Protein AF-A0A8D8F8A5-F1 (afdb_monomer_lite)

Organism: Culex pipiens (NCBI:txid7175)

Secondary structure (DSSP, 8-state):
------------------PPP-PPPEEEEEE-SSSSS--EEEEEEE-HHHHSS---HHHHHHHHHHHHHHT-EE---PPPTTTSSS--S-SS-SSSS-SPP-S-TTSTTSTTPPPSS---SSEE-

Structure (mmCIF, N/CA/C/O backbone):
data_AF-A0A8D8F8A5-F1
#
_entry.id   AF-A0A8D8F8A5-F1
#
loop_
_atom_site.group_PDB
_atom_site.id
_atom_site.type_symbol
_atom_site.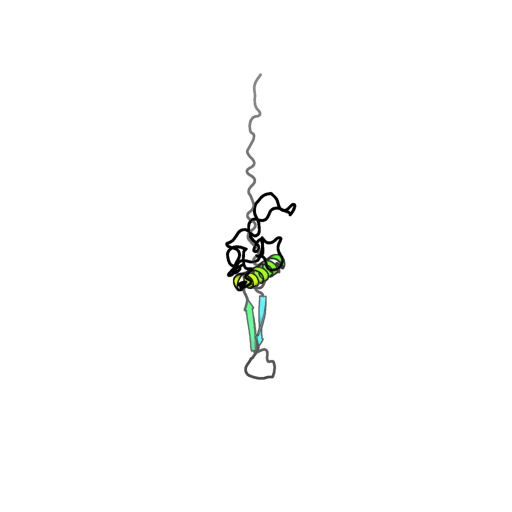label_atom_id
_atom_site.label_alt_id
_atom_site.label_comp_id
_atom_site.label_asym_id
_atom_site.label_entity_id
_atom_site.label_seq_id
_atom_site.pdbx_PDB_ins_code
_atom_site.Cartn_x
_atom_site.Cartn_y
_atom_site.Cartn_z
_atom_site.occupancy
_atom_site.B_iso_or_equiv
_atom_site.auth_seq_id
_atom_site.auth_comp_id
_atom_site.auth_asym_id
_atom_site.auth_atom_id
_atom_site.pdbx_PDB_model_num
ATOM 1 N N . SER A 1 1 ? -70.909 35.569 -17.689 1.00 45.47 1 SER A N 1
ATOM 2 C CA . SER A 1 1 ? -69.664 36.314 -17.415 1.00 45.47 1 SER A CA 1
ATOM 3 C C . SER A 1 1 ? -69.655 36.666 -15.940 1.00 45.47 1 SER A C 1
ATOM 5 O O . SER A 1 1 ? -70.706 37.037 -15.444 1.00 45.47 1 SER A O 1
ATOM 7 N N . SER A 1 2 ? -68.494 36.540 -15.283 1.00 43.03 2 SER A N 1
ATOM 8 C CA . SER A 1 2 ? -68.298 36.532 -13.817 1.00 43.03 2 SER A CA 1
ATOM 9 C C . SER A 1 2 ? -68.754 35.213 -13.161 1.00 43.03 2 SER A C 1
ATOM 11 O O . SER A 1 2 ? -69.733 34.615 -13.580 1.00 43.03 2 SER A O 1
ATOM 13 N N . SER A 1 3 ? -68.073 34.628 -12.185 1.00 49.88 3 SER A N 1
ATOM 14 C CA . SER A 1 3 ? -66.807 34.943 -11.530 1.00 49.88 3 SER A CA 1
ATOM 15 C C . SER A 1 3 ? -66.488 33.777 -10.604 1.00 49.88 3 SER A C 1
ATOM 17 O O . SER A 1 3 ? -67.380 33.273 -9.929 1.00 49.88 3 SER A O 1
ATOM 19 N N . GLY A 1 4 ? -65.204 33.457 -10.485 1.00 52.09 4 GLY A N 1
ATOM 20 C CA . GLY A 1 4 ? -64.677 32.871 -9.263 1.00 52.09 4 GLY A CA 1
ATOM 21 C C . GLY A 1 4 ? -64.417 31.381 -9.351 1.00 52.09 4 GLY A C 1
ATOM 22 O O . GLY A 1 4 ? -65.318 30.580 -9.166 1.00 52.09 4 GLY A O 1
ATOM 23 N N . GLN A 1 5 ? -63.142 31.046 -9.532 1.00 53.66 5 GLN A N 1
ATOM 24 C CA . GLN A 1 5 ? -62.476 29.964 -8.809 1.00 53.66 5 GLN A CA 1
ATOM 25 C C . GLN A 1 5 ? -60.967 30.075 -9.065 1.00 53.66 5 GLN A C 1
ATOM 27 O O . GLN A 1 5 ? -60.403 29.388 -9.902 1.00 53.66 5 GLN A O 1
ATOM 32 N N . CYS A 1 6 ? -60.309 30.979 -8.336 1.00 47.28 6 CYS A N 1
ATOM 33 C CA . CYS A 1 6 ? -58.852 30.994 -8.206 1.00 47.28 6 CYS A CA 1
ATOM 34 C C . CYS A 1 6 ? -58.502 31.163 -6.727 1.00 47.28 6 CYS A C 1
ATOM 36 O O . CYS A 1 6 ? -58.181 32.252 -6.261 1.00 47.28 6 CYS A O 1
ATOM 38 N N . ARG A 1 7 ? -58.598 30.072 -5.967 1.00 51.59 7 ARG A N 1
ATOM 39 C CA . ARG A 1 7 ? -57.891 29.919 -4.692 1.00 51.59 7 ARG A CA 1
ATOM 40 C C . ARG A 1 7 ? -57.223 28.551 -4.692 1.00 51.59 7 ARG A C 1
ATOM 42 O O . ARG A 1 7 ? -57.702 27.613 -4.069 1.00 51.59 7 ARG A O 1
ATOM 49 N N . ALA A 1 8 ? -56.115 28.450 -5.422 1.00 48.91 8 ALA A N 1
ATOM 50 C CA . ALA A 1 8 ? -55.140 27.396 -5.188 1.00 48.91 8 ALA A CA 1
ATOM 51 C C . ALA A 1 8 ? -54.432 27.732 -3.868 1.00 48.91 8 ALA A C 1
ATOM 53 O O . ALA A 1 8 ? -53.450 28.471 -3.837 1.00 48.91 8 ALA A O 1
ATOM 54 N N . LEU A 1 9 ? -55.008 27.268 -2.758 1.00 49.88 9 LEU A N 1
ATOM 55 C CA . LEU A 1 9 ? -54.331 27.262 -1.471 1.00 49.88 9 LEU A CA 1
ATOM 56 C C . LEU A 1 9 ? -53.179 26.263 -1.574 1.00 49.88 9 LEU A C 1
ATOM 58 O O . LEU A 1 9 ? -53.380 25.053 -1.638 1.00 49.88 9 LEU A O 1
ATOM 62 N N . THR A 1 10 ? -51.973 26.813 -1.638 1.00 55.09 10 THR A N 1
ATOM 63 C CA . THR A 1 10 ? -50.690 26.144 -1.442 1.00 55.09 10 THR A CA 1
ATOM 64 C C . THR A 1 10 ? -50.742 25.245 -0.209 1.00 55.09 10 THR A C 1
ATOM 66 O O . THR A 1 10 ? -50.651 25.728 0.920 1.00 55.09 10 THR A O 1
ATOM 69 N N . GLN A 1 11 ? -50.871 23.935 -0.419 1.00 57.44 11 GLN A N 1
ATOM 70 C CA . GLN A 1 11 ? -50.573 22.949 0.612 1.00 57.44 11 GLN A CA 1
ATOM 71 C C . GLN A 1 11 ? -49.053 22.902 0.768 1.00 57.44 11 GLN A C 1
ATOM 73 O O . GLN A 1 11 ? -48.350 22.235 0.012 1.00 57.44 11 GLN A O 1
ATOM 78 N N . GLN A 1 12 ? -48.536 23.668 1.727 1.00 59.44 12 GLN A N 1
ATOM 79 C CA . GLN A 1 12 ? -47.191 23.453 2.237 1.00 59.44 12 GLN A CA 1
ATOM 80 C C . GLN A 1 12 ? -47.185 22.081 2.915 1.00 59.44 12 GLN A C 1
ATOM 82 O O . GLN A 1 12 ? -47.801 21.898 3.964 1.00 59.44 12 GLN A O 1
ATOM 87 N N . GLN A 1 13 ? -46.533 21.104 2.285 1.00 59.59 13 GLN A N 1
ATOM 88 C CA . GLN A 1 13 ? -46.210 19.838 2.927 1.00 59.59 13 GLN A CA 1
ATOM 89 C C . GLN A 1 13 ? -45.267 20.142 4.091 1.00 59.59 13 GLN A C 1
ATOM 91 O O . GLN A 1 13 ? -44.086 20.425 3.897 1.00 59.59 13 GLN A O 1
ATOM 96 N N . GLN A 1 14 ? -45.810 20.125 5.305 1.00 60.41 14 GLN A N 1
ATOM 97 C CA . GLN A 1 14 ? -45.014 20.089 6.521 1.00 60.41 14 GLN A CA 1
ATOM 98 C C . GLN A 1 14 ? -44.239 18.773 6.510 1.00 60.41 14 GLN A C 1
ATOM 100 O O . GLN A 1 14 ? -44.807 17.700 6.708 1.00 60.41 14 GLN A O 1
ATOM 105 N N . GLN A 1 15 ? -42.941 18.858 6.230 1.00 62.00 15 GLN A N 1
ATOM 106 C CA . GLN A 1 15 ? -42.017 17.774 6.517 1.00 62.00 15 GLN A CA 1
ATOM 107 C C . GLN A 1 15 ? -42.012 17.594 8.034 1.00 62.00 15 GLN A C 1
ATOM 109 O O . GLN A 1 15 ? -41.451 18.408 8.767 1.00 62.00 15 GLN A O 1
ATOM 114 N N . VAL A 1 16 ? -42.709 16.562 8.502 1.00 60.12 16 VAL A N 1
ATOM 115 C CA . VAL A 1 16 ? -42.610 16.102 9.882 1.00 60.12 16 VAL A CA 1
ATOM 116 C C . VAL A 1 16 ? -41.163 15.670 10.074 1.00 60.12 16 VAL A C 1
ATOM 118 O O . VAL A 1 16 ? -40.712 14.688 9.491 1.00 60.12 16 VAL A O 1
ATOM 121 N N . ILE A 1 17 ? -40.410 16.455 10.839 1.00 63.34 17 ILE A N 1
ATOM 122 C CA . ILE A 1 17 ? -39.116 16.027 11.351 1.00 63.34 17 ILE A CA 1
ATOM 123 C C . ILE A 1 17 ? -39.450 14.966 12.397 1.00 63.34 17 ILE A C 1
ATOM 125 O O . ILE A 1 17 ? -39.844 15.298 13.514 1.00 63.34 17 ILE A O 1
ATOM 129 N N . GLU A 1 18 ? -39.372 13.693 12.018 1.00 68.19 18 GLU A N 1
ATOM 130 C CA . GLU A 1 18 ? -39.400 12.609 12.993 1.00 68.19 18 GLU A CA 1
ATOM 131 C C . GLU A 1 18 ? -38.190 12.792 13.914 1.00 68.19 18 GLU A C 1
ATOM 133 O O . GLU A 1 18 ? -37.035 12.738 13.483 1.00 68.19 18 GLU A O 1
ATOM 138 N N . LEU A 1 19 ? -38.460 13.104 15.184 1.00 60.50 19 LEU A N 1
ATOM 139 C CA . LEU A 1 19 ? -37.430 13.172 16.212 1.00 60.50 19 LEU A CA 1
ATOM 140 C C . LEU A 1 19 ? -36.773 11.791 16.307 1.00 60.50 19 LEU A C 1
ATOM 142 O O . LEU A 1 19 ? -37.494 10.791 16.345 1.00 60.50 19 LEU A O 1
ATOM 146 N N . PRO A 1 20 ? -35.433 11.705 16.347 1.00 67.38 20 PRO A N 1
ATOM 147 C CA . PRO A 1 20 ? -34.769 10.415 16.410 1.00 67.38 20 PRO A CA 1
ATOM 148 C C . PRO A 1 20 ? -35.228 9.677 17.669 1.00 67.38 20 PRO A C 1
ATOM 150 O O . PRO A 1 20 ? -35.116 10.204 18.778 1.00 67.38 20 PRO A O 1
ATOM 153 N N . GLU A 1 21 ? -35.746 8.460 17.499 1.00 68.94 21 GLU A N 1
ATOM 154 C CA . GLU A 1 21 ? -36.099 7.598 18.623 1.00 68.94 21 GLU A CA 1
ATOM 155 C C . GLU A 1 21 ? -34.883 7.435 19.543 1.00 68.94 21 GLU A C 1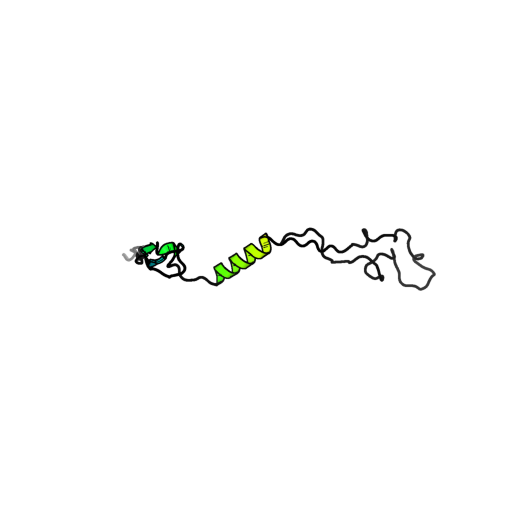
ATOM 157 O O . GLU A 1 21 ? -33.808 6.982 19.125 1.00 68.94 21 GLU A O 1
ATOM 162 N N . VAL A 1 22 ? -35.049 7.803 20.815 1.00 71.56 22 VAL A N 1
ATOM 163 C CA . VAL A 1 22 ? -34.032 7.588 21.844 1.00 71.56 22 VAL A CA 1
ATOM 164 C C . VAL A 1 22 ? -33.973 6.092 22.124 1.00 71.56 22 VAL A C 1
ATOM 166 O O . VAL A 1 22 ? -34.725 5.545 22.927 1.00 71.56 22 VAL A O 1
ATOM 169 N N . ARG A 1 23 ? -33.084 5.407 21.410 1.00 77.19 23 ARG A N 1
ATOM 170 C CA . ARG A 1 23 ? -32.813 3.988 21.628 1.00 77.19 23 ARG A CA 1
ATOM 171 C C . ARG A 1 23 ? -32.151 3.803 23.007 1.00 77.19 23 ARG A C 1
ATOM 173 O O . ARG A 1 23 ? -31.210 4.542 23.312 1.00 77.19 23 ARG A O 1
ATOM 180 N N . PRO A 1 24 ? -32.605 2.838 23.831 1.00 84.62 24 PRO A N 1
ATOM 181 C CA . PRO A 1 24 ? -32.087 2.653 25.185 1.00 84.62 24 PRO A CA 1
ATOM 182 C C . PRO A 1 24 ? -30.588 2.298 25.177 1.00 84.62 24 PRO A C 1
ATOM 184 O O . PRO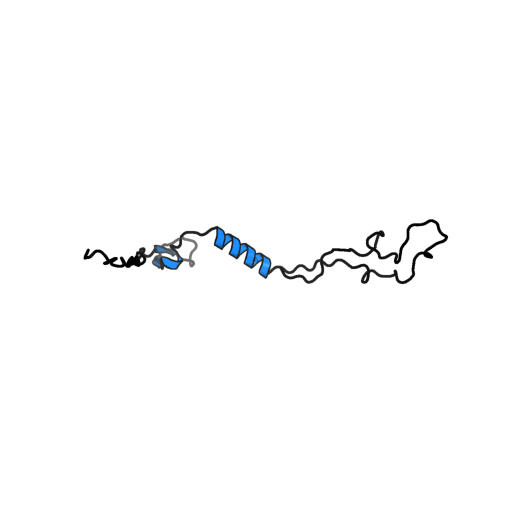 A 1 24 ? -30.113 1.678 24.218 1.00 84.62 24 PRO A O 1
ATOM 187 N N . PRO A 1 25 ? -29.828 2.680 26.223 1.00 87.38 25 PRO A N 1
ATOM 188 C CA . PRO A 1 25 ? -28.404 2.374 26.322 1.00 87.38 25 PRO A CA 1
ATOM 189 C C . PRO A 1 25 ? -28.161 0.863 26.410 1.00 87.38 25 PRO A 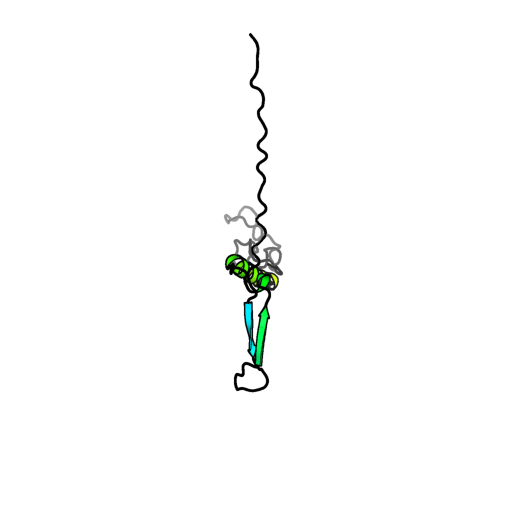C 1
ATOM 191 O O . PRO A 1 25 ? -28.991 0.101 26.908 1.00 87.38 25 PRO A O 1
ATOM 194 N N . ARG A 1 26 ? -26.995 0.420 25.929 1.00 89.75 26 ARG A N 1
ATOM 195 C CA . ARG A 1 26 ? -26.575 -0.986 26.042 1.00 89.75 26 ARG A CA 1
ATOM 196 C C . ARG A 1 26 ? -25.823 -1.191 27.352 1.00 89.75 26 ARG A C 1
ATOM 198 O O . ARG A 1 26 ? -25.008 -0.352 27.713 1.00 89.75 26 ARG A O 1
ATOM 205 N N . ALA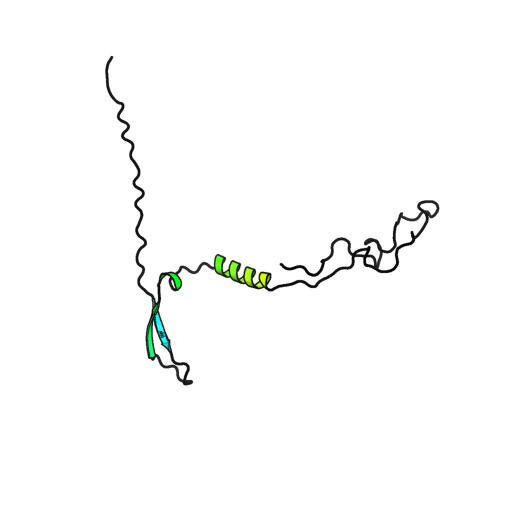 A 1 27 ? -26.051 -2.308 28.035 1.00 94.06 27 ALA A N 1
ATOM 206 C CA . ALA A 1 27 ? -25.353 -2.654 29.271 1.00 94.06 27 ALA A CA 1
ATOM 207 C C . ALA A 1 27 ? -24.302 -3.748 29.025 1.00 94.06 27 ALA A C 1
ATOM 209 O O . ALA A 1 27 ? -24.552 -4.692 28.274 1.00 94.06 27 ALA A O 1
ATOM 210 N N . VAL A 1 28 ? -23.134 -3.625 29.657 1.00 95.19 28 VAL A N 1
ATOM 211 C CA . VAL A 1 28 ? -22.017 -4.578 29.555 1.00 95.19 28 VAL A CA 1
ATOM 212 C C . VAL A 1 28 ? -21.479 -4.895 30.949 1.00 95.19 28 VAL A C 1
ATOM 214 O O . VAL A 1 28 ? -21.486 -4.041 31.836 1.00 95.19 28 VAL A O 1
ATOM 217 N N . TRP A 1 29 ? -21.027 -6.132 31.153 1.00 95.75 29 TRP A N 1
ATOM 218 C CA . TRP A 1 29 ? -20.378 -6.557 32.391 1.00 95.75 29 TRP A CA 1
ATOM 219 C C . TRP A 1 29 ? -18.958 -5.994 32.486 1.00 95.75 29 TRP A C 1
ATOM 221 O O . TRP A 1 29 ? -18.210 -6.010 31.513 1.00 95.75 29 TRP A O 1
ATOM 231 N N . ILE A 1 30 ? -18.586 -5.510 33.666 1.00 96.06 30 ILE A N 1
ATOM 232 C CA . ILE A 1 30 ? -17.199 -5.212 34.014 1.00 96.06 30 ILE A CA 1
ATOM 233 C C . ILE A 1 30 ? -16.595 -6.487 34.589 1.00 96.06 30 ILE A C 1
ATOM 235 O O . ILE A 1 30 ? -17.105 -7.042 35.566 1.00 96.06 30 ILE A O 1
ATOM 239 N N . GLU A 1 31 ? -15.505 -6.922 33.980 1.00 94.50 31 GLU A N 1
ATOM 240 C CA . GLU A 1 31 ? -14.738 -8.096 34.377 1.00 94.50 31 GLU A CA 1
ATOM 241 C C . GLU A 1 31 ? -13.419 -7.678 35.031 1.00 94.50 31 GLU A C 1
ATOM 243 O O . GLU A 1 31 ? -13.051 -6.498 35.055 1.00 94.50 31 GLU A O 1
ATOM 248 N N . ASN A 1 32 ? -12.720 -8.653 35.596 1.00 94.56 32 ASN A N 1
ATOM 249 C CA . ASN A 1 32 ? -11.466 -8.468 36.304 1.00 94.56 32 ASN A CA 1
ATOM 250 C C . ASN A 1 32 ? -10.264 -8.923 35.447 1.00 94.56 32 ASN A C 1
ATOM 252 O O . ASN A 1 32 ? -10.366 -9.864 34.671 1.00 94.56 32 ASN A O 1
ATOM 256 N N . LEU A 1 33 ? -9.117 -8.244 35.579 1.00 93.44 33 LEU A N 1
ATOM 257 C CA . LEU A 1 33 ? -7.844 -8.596 34.910 1.00 93.44 33 LEU A CA 1
ATOM 258 C C . LEU A 1 33 ? -6.725 -8.932 35.915 1.00 93.44 33 LEU A C 1
ATOM 260 O O . LEU A 1 33 ? -5.558 -9.044 35.546 1.00 93.44 33 LEU A O 1
ATOM 264 N N . ASP A 1 34 ? -7.068 -9.026 37.198 1.00 94.25 34 ASP A N 1
ATOM 265 C CA . ASP A 1 34 ? -6.148 -9.197 38.327 1.00 94.25 34 ASP A CA 1
ATOM 266 C C . ASP A 1 34 ? -5.883 -10.667 38.682 1.00 94.25 34 ASP A C 1
ATOM 268 O O . ASP A 1 34 ? -4.813 -11.003 39.190 1.00 94.25 34 ASP A O 1
ATOM 272 N N . THR A 1 35 ? -6.841 -11.550 38.408 1.00 94.62 35 THR A N 1
ATOM 273 C CA . THR A 1 35 ? -6.755 -12.988 38.675 1.00 94.62 35 THR A CA 1
ATOM 274 C C . THR A 1 35 ? -7.151 -13.780 37.433 1.00 94.62 35 THR A C 1
ATOM 276 O O . THR A 1 35 ? -7.808 -13.261 36.537 1.00 94.62 35 THR A O 1
ATOM 279 N N . VAL A 1 36 ? -6.724 -15.043 37.362 1.00 93.25 36 VAL A N 1
ATOM 280 C CA . VAL A 1 36 ? -7.060 -15.949 36.245 1.00 93.25 36 VAL A CA 1
ATOM 281 C C . VAL A 1 36 ? -8.540 -16.355 36.276 1.00 93.25 36 VAL A C 1
ATOM 283 O O . VAL A 1 36 ? -9.100 -16.749 35.260 1.00 93.25 36 VAL A O 1
ATOM 286 N N . GLU A 1 37 ? -9.175 -16.267 37.444 1.00 92.94 37 GLU A N 1
ATOM 287 C CA . GLU A 1 37 ? -10.595 -16.555 37.607 1.00 92.94 37 GLU A CA 1
ATOM 288 C C . GLU A 1 37 ? -11.445 -15.386 37.103 1.00 92.94 37 GLU A C 1
ATOM 290 O O . GLU A 1 37 ? -11.304 -14.256 37.577 1.00 92.94 37 GLU A O 1
ATOM 295 N N . GLU A 1 38 ? -12.375 -15.679 36.194 1.00 92.06 38 GLU A N 1
ATOM 296 C CA . GLU A 1 38 ? -13.337 -14.700 35.693 1.00 92.06 38 GLU A CA 1
ATOM 297 C C . GLU A 1 38 ? -14.367 -14.341 36.772 1.00 92.06 38 GLU A C 1
ATOM 299 O O . GLU A 1 38 ? -15.109 -15.187 37.284 1.00 92.06 38 GLU A O 1
ATOM 304 N N . ARG A 1 39 ? -14.444 -13.052 37.106 1.00 92.25 39 ARG A N 1
ATOM 305 C CA . ARG A 1 39 ? -15.382 -12.483 38.077 1.00 92.25 39 ARG A CA 1
ATOM 306 C C . ARG A 1 39 ? -16.083 -11.273 37.472 1.00 92.25 39 ARG A C 1
ATOM 308 O O . ARG A 1 39 ? -15.455 -10.339 36.982 1.00 92.25 39 ARG A O 1
ATOM 315 N N . LYS A 1 40 ? -17.414 -11.258 37.568 1.00 93.12 40 LYS A N 1
ATOM 316 C CA . LYS A 1 40 ? -18.250 -10.126 37.142 1.00 93.12 40 LYS A CA 1
ATOM 317 C C . LYS A 1 40 ? -18.342 -9.113 38.279 1.00 93.12 40 LYS A C 1
ATOM 319 O O . LYS A 1 40 ? -19.080 -9.324 39.237 1.00 93.12 40 LYS A O 1
ATOM 324 N N . LEU A 1 41 ? -17.580 -8.028 38.175 1.00 92.81 41 LEU A N 1
ATOM 325 C CA . LEU A 1 41 ? -17.473 -6.989 39.204 1.00 92.81 41 LEU A CA 1
ATOM 326 C C . LEU A 1 41 ? -18.677 -6.037 39.211 1.00 92.81 41 LEU A C 1
ATOM 328 O O . LEU A 1 41 ? -19.006 -5.463 40.247 1.00 92.81 41 LEU A O 1
ATOM 332 N N . GLY A 1 42 ? -19.345 -5.861 38.069 1.00 94.25 42 GLY A N 1
ATOM 333 C CA . GLY A 1 42 ? -20.521 -4.997 37.970 1.00 94.25 42 GLY A CA 1
ATOM 334 C C . GLY A 1 42 ? -21.050 -4.845 36.549 1.00 94.25 42 GLY A C 1
ATOM 335 O O . GLY A 1 42 ? -20.570 -5.497 35.626 1.00 94.25 42 GLY A O 1
ATOM 336 N N . ILE A 1 43 ? -22.042 -3.971 36.373 1.00 95.31 43 ILE A N 1
ATOM 337 C CA . ILE A 1 43 ? -22.644 -3.632 35.075 1.00 95.31 43 ILE A CA 1
ATOM 338 C C . ILE A 1 43 ? -22.378 -2.155 34.777 1.00 95.31 43 ILE A C 1
ATOM 340 O O . ILE A 1 43 ? -22.489 -1.307 35.667 1.00 95.31 43 ILE A O 1
ATOM 344 N N . ARG A 1 44 ? -22.059 -1.836 33.519 1.00 95.12 44 ARG A N 1
ATOM 345 C CA . ARG A 1 44 ? -21.927 -0.463 33.029 1.00 95.12 44 ARG A CA 1
ATOM 346 C C . ARG A 1 44 ? -22.767 -0.225 31.787 1.00 95.12 44 ARG A C 1
ATOM 348 O O . ARG A 1 44 ? -22.840 -1.071 30.902 1.00 95.12 44 ARG A O 1
ATOM 355 N N . GLU A 1 45 ? -23.362 0.956 31.718 1.00 94.00 45 GLU A N 1
ATOM 356 C CA . GLU A 1 45 ? -24.121 1.416 30.560 1.00 94.00 45 GLU A CA 1
ATOM 357 C C . GLU A 1 45 ? -23.205 2.102 29.535 1.00 94.00 45 GLU A C 1
ATOM 359 O O . GLU A 1 45 ? -22.283 2.842 29.889 1.00 94.00 45 GLU A O 1
ATOM 364 N N . LEU A 1 46 ? -23.475 1.851 28.256 1.00 92.06 46 LEU A N 1
ATOM 365 C CA . LEU A 1 46 ? -22.778 2.382 27.092 1.00 92.06 46 LEU A CA 1
ATOM 366 C C . LEU A 1 46 ? -23.751 3.159 26.204 1.00 92.06 46 LEU A C 1
ATOM 368 O O . LEU A 1 46 ? -24.908 2.767 26.019 1.00 92.06 46 LEU A O 1
ATOM 372 N N . SER A 1 47 ? -23.251 4.236 25.593 1.00 89.62 47 SER A N 1
ATOM 373 C CA . SER A 1 47 ? -24.024 5.022 24.630 1.00 89.62 47 SER A CA 1
ATOM 374 C C . SER A 1 47 ? -24.465 4.157 23.448 1.00 89.62 47 SER A C 1
ATOM 376 O O . SER A 1 47 ? -23.645 3.528 22.769 1.00 89.62 47 SER A O 1
ATOM 378 N N . ASN A 1 48 ? -25.769 4.157 23.170 1.00 88.81 48 ASN A N 1
ATOM 379 C CA . ASN A 1 48 ? -26.326 3.396 22.059 1.00 88.81 48 ASN A CA 1
ATOM 380 C C . ASN A 1 48 ? -25.927 3.969 20.686 1.00 88.81 48 ASN A C 1
ATOM 382 O O . ASN A 1 48 ? -25.916 3.238 19.700 1.00 88.81 48 ASN A O 1
ATOM 386 N N . GLU A 1 49 ? -25.554 5.246 20.604 1.00 87.44 49 GLU A N 1
ATOM 387 C CA . GLU A 1 49 ? -25.125 5.862 19.343 1.00 87.44 49 GLU A CA 1
ATOM 388 C C . GLU A 1 49 ? -23.845 5.216 18.792 1.00 87.44 49 GLU A C 1
ATOM 390 O O . GLU A 1 49 ? -23.763 4.915 17.604 1.00 87.44 49 GLU A O 1
ATOM 395 N N . VAL A 1 50 ? -22.877 4.928 19.667 1.00 89.38 50 VAL A N 1
ATOM 396 C CA . VAL A 1 50 ? -21.583 4.344 19.281 1.00 89.38 50 VAL A CA 1
ATOM 397 C C . VAL A 1 50 ? -21.653 2.819 19.261 1.00 89.38 50 VAL A C 1
ATOM 399 O O . VAL A 1 50 ? -21.258 2.182 18.287 1.00 89.38 50 VAL A O 1
ATOM 402 N N . PHE A 1 51 ? -22.180 2.216 20.330 1.00 90.06 51 PHE A N 1
ATOM 403 C CA . PHE A 1 51 ? -22.132 0.763 20.531 1.00 90.06 51 PHE A CA 1
ATOM 404 C C . PHE A 1 51 ? -23.378 0.029 20.023 1.00 90.06 51 PHE A C 1
ATOM 406 O O . PHE A 1 51 ? -23.387 -1.202 19.973 1.00 90.06 51 PHE A O 1
ATOM 413 N N . GLY A 1 52 ? -24.433 0.763 19.664 1.00 88.75 52 GLY A N 1
ATOM 414 C CA . GLY A 1 52 ? -25.683 0.252 19.095 1.00 88.75 52 GLY A CA 1
ATOM 415 C C . GLY A 1 52 ? -25.932 0.666 17.649 1.00 88.75 52 GLY A C 1
ATOM 416 O O . GLY A 1 52 ? -27.048 0.515 17.140 1.00 88.75 52 GLY A O 1
ATOM 417 N N . ALA A 1 53 ? -24.901 1.174 16.974 1.00 88.94 53 ALA A N 1
ATOM 418 C CA . ALA A 1 53 ? -24.934 1.407 15.541 1.00 88.94 53 ALA A CA 1
ATOM 419 C C . ALA A 1 53 ? -25.129 0.086 14.775 1.00 88.94 53 ALA A C 1
ATOM 421 O O . ALA A 1 53 ? -24.581 -0.959 15.136 1.00 88.94 53 ALA A O 1
ATOM 422 N N . THR A 1 54 ? -25.913 0.134 13.699 1.00 89.81 54 THR A N 1
ATOM 423 C CA . THR A 1 54 ? -26.090 -1.005 12.792 1.00 89.81 54 THR A CA 1
ATOM 424 C C . THR A 1 54 ? -24.746 -1.332 12.133 1.00 89.81 54 THR A C 1
ATOM 426 O O . THR A 1 54 ? -24.121 -0.419 11.584 1.00 89.81 54 THR A O 1
ATOM 429 N N . PRO A 1 55 ? -24.272 -2.593 12.162 1.00 90.25 55 PRO A N 1
ATOM 430 C CA . PRO A 1 55 ? -22.953 -2.931 11.641 1.00 90.25 55 PRO A CA 1
ATOM 431 C C . PRO A 1 55 ? -22.898 -2.738 10.122 1.00 90.25 55 PRO A C 1
ATOM 433 O O . PRO A 1 55 ? -23.469 -3.505 9.348 1.00 90.25 55 PRO A O 1
ATOM 436 N N . ARG A 1 56 ? -22.178 -1.699 9.696 1.00 95.38 56 ARG A N 1
ATOM 437 C CA . ARG A 1 56 ? -21.922 -1.370 8.291 1.00 95.38 56 ARG A CA 1
ATOM 438 C C . ARG A 1 56 ? -20.630 -2.018 7.807 1.00 95.38 56 ARG A C 1
ATOM 440 O O . ARG A 1 56 ? -19.544 -1.449 7.923 1.00 95.38 56 ARG A O 1
ATOM 447 N N . ILE A 1 57 ? -20.758 -3.238 7.288 1.00 96.56 57 ILE A N 1
ATOM 448 C CA . ILE A 1 57 ? -19.630 -4.071 6.831 1.00 96.56 57 ILE A CA 1
ATOM 449 C C . ILE A 1 57 ? -18.848 -3.382 5.701 1.00 96.56 57 ILE A C 1
ATOM 451 O O . ILE A 1 57 ? -17.626 -3.497 5.628 1.00 96.56 57 ILE A O 1
ATOM 455 N N . ASP A 1 58 ? -19.537 -2.612 4.861 1.00 97.31 58 ASP A N 1
ATOM 456 C CA . ASP A 1 58 ? -18.955 -1.808 3.788 1.00 97.31 58 ASP A CA 1
ATOM 457 C C . ASP A 1 58 ? -17.941 -0.779 4.312 1.00 97.31 58 ASP A C 1
ATOM 459 O O . ASP A 1 58 ? -16.818 -0.713 3.808 1.00 97.31 58 ASP A O 1
ATOM 463 N N . ILE A 1 59 ? -18.297 -0.028 5.360 1.00 96.62 59 ILE A N 1
ATOM 464 C CA . ILE A 1 59 ? -17.405 0.968 5.975 1.00 96.62 59 ILE A CA 1
ATOM 465 C C . ILE A 1 59 ? -16.231 0.279 6.670 1.00 96.62 59 ILE A C 1
ATOM 467 O O . ILE A 1 59 ? -15.092 0.729 6.539 1.00 96.62 59 ILE A O 1
ATOM 471 N N . VAL A 1 60 ? -16.486 -0.819 7.387 1.00 96.88 60 VAL A N 1
ATOM 472 C CA . VAL A 1 60 ? -15.423 -1.580 8.063 1.00 96.88 60 VAL A CA 1
ATOM 473 C C . VAL A 1 60 ? -14.397 -2.078 7.044 1.00 96.88 60 VAL A C 1
ATOM 475 O O . VAL A 1 60 ? -13.199 -1.872 7.231 1.00 96.88 60 VAL A O 1
ATOM 478 N N . HIS A 1 61 ? -14.855 -2.657 5.932 1.00 97.56 61 HIS A N 1
ATOM 479 C CA . HIS A 1 61 ? -13.981 -3.108 4.851 1.00 97.56 61 HIS A CA 1
ATOM 480 C C . HIS A 1 61 ? -13.174 -1.952 4.240 1.00 97.56 61 HIS A C 1
ATOM 482 O O . HIS A 1 61 ? -11.956 -2.063 4.097 1.00 97.56 61 HIS A O 1
ATOM 488 N N . GLN A 1 62 ? -13.822 -0.824 3.926 1.00 97.75 62 GLN A N 1
ATOM 489 C CA . GLN A 1 62 ? -13.140 0.357 3.382 1.00 97.75 62 GLN A CA 1
ATOM 490 C C . GLN A 1 62 ? -12.062 0.891 4.331 1.00 97.75 62 GLN A C 1
ATOM 492 O O . GLN A 1 62 ? -10.966 1.224 3.881 1.00 97.75 62 GLN A O 1
ATOM 497 N N . ASN A 1 63 ? -12.344 0.940 5.634 1.00 97.56 63 ASN A N 1
ATOM 498 C CA . ASN A 1 63 ? -11.394 1.419 6.633 1.00 97.56 63 ASN A CA 1
ATOM 499 C C . ASN A 1 63 ? -10.185 0.478 6.746 1.00 97.56 63 ASN A C 1
ATOM 501 O O . ASN A 1 63 ? -9.043 0.931 6.705 1.00 97.56 63 ASN A O 1
ATOM 505 N N . VAL A 1 64 ? -10.417 -0.837 6.793 1.00 97.19 64 VAL A N 1
ATOM 506 C CA . VAL A 1 64 ? -9.334 -1.833 6.833 1.00 97.19 64 VAL A CA 1
ATOM 507 C C . VAL A 1 64 ? -8.444 -1.740 5.591 1.00 97.19 64 VAL A C 1
ATOM 509 O O . VAL A 1 64 ? -7.217 -1.723 5.712 1.00 97.19 64 VAL A O 1
ATOM 512 N N . GLU A 1 65 ? -9.033 -1.632 4.400 1.00 97.19 65 GLU A N 1
ATOM 513 C CA . GLU A 1 65 ? -8.279 -1.458 3.154 1.00 97.19 65 GLU A CA 1
ATOM 514 C C . GLU A 1 65 ? -7.503 -0.135 3.123 1.00 97.19 65 GLU A C 1
ATOM 516 O O . GLU A 1 65 ? -6.338 -0.111 2.716 1.00 97.19 65 GLU A O 1
ATOM 521 N N . TRP A 1 66 ? -8.106 0.957 3.601 1.00 97.25 66 TRP A N 1
ATOM 522 C CA . TRP A 1 66 ? -7.439 2.253 3.716 1.00 97.25 66 TRP A CA 1
ATOM 523 C C . TRP A 1 66 ? -6.229 2.187 4.655 1.00 97.25 66 TRP A C 1
ATOM 525 O O . TRP A 1 66 ? -5.136 2.592 4.262 1.00 97.25 66 TRP A O 1
ATOM 535 N N . GLN A 1 67 ? -6.373 1.600 5.848 1.00 97.06 67 GLN A N 1
ATOM 536 C CA . GLN A 1 67 ? -5.271 1.459 6.807 1.00 97.06 67 GLN A CA 1
ATOM 537 C C . GLN A 1 67 ? -4.115 0.617 6.252 1.00 97.06 67 GLN A C 1
ATOM 539 O O . GLN A 1 67 ? -2.945 0.935 6.483 1.00 97.06 67 GLN A O 1
ATOM 544 N N . ARG A 1 68 ? -4.430 -0.455 5.511 1.00 96.38 68 ARG A N 1
ATOM 545 C CA . ARG A 1 68 ? -3.426 -1.307 4.857 1.00 96.38 68 ARG A CA 1
ATOM 546 C C . ARG A 1 68 ? -2.645 -0.538 3.796 1.00 96.38 68 ARG A C 1
ATOM 548 O O . ARG A 1 68 ? -1.419 -0.601 3.795 1.00 96.38 68 ARG A O 1
ATOM 555 N N . LYS A 1 69 ? -3.341 0.200 2.927 1.00 95.69 69 LYS A N 1
ATOM 556 C CA . LYS A 1 69 ? -2.724 0.974 1.837 1.00 95.69 69 LYS A CA 1
ATOM 557 C C . LYS A 1 69 ? -1.924 2.162 2.354 1.00 95.69 69 LYS A C 1
ATOM 559 O O . LYS A 1 69 ? -0.785 2.331 1.939 1.00 95.69 69 LYS A O 1
ATOM 564 N N . TYR A 1 70 ? -2.464 2.901 3.323 1.00 94.81 70 TYR A N 1
ATOM 565 C CA . TYR A 1 70 ? -1.810 4.069 3.920 1.00 94.81 70 TYR A CA 1
ATOM 566 C C . TYR A 1 70 ? -0.419 3.747 4.488 1.00 94.81 70 TYR A C 1
ATOM 568 O O . TYR A 1 70 ? 0.503 4.553 4.406 1.00 94.81 70 TYR A O 1
ATOM 576 N N . ARG A 1 71 ? -0.251 2.549 5.057 1.00 93.25 71 ARG A N 1
ATOM 577 C CA . ARG A 1 71 ? 1.023 2.103 5.640 1.00 93.25 71 ARG A CA 1
ATOM 578 C C . ARG A 1 71 ? 1.964 1.443 4.631 1.00 93.25 71 ARG A C 1
ATOM 580 O O . ARG A 1 71 ? 3.105 1.148 4.983 1.00 93.25 71 ARG A O 1
ATOM 587 N N . TYR A 1 72 ? 1.496 1.153 3.422 1.00 95.06 72 TYR A N 1
ATOM 588 C CA . TYR A 1 72 ? 2.239 0.363 2.453 1.00 95.06 72 TYR A CA 1
ATOM 589 C C . TYR A 1 72 ? 3.044 1.256 1.500 1.00 95.06 72 TYR A C 1
ATOM 591 O O . TYR A 1 72 ? 2.511 2.135 0.825 1.00 95.06 72 TYR A O 1
ATOM 599 N N . VAL A 1 73 ? 4.348 0.985 1.417 1.00 95.38 73 VAL A N 1
ATOM 600 C CA . VAL A 1 73 ? 5.282 1.654 0.503 1.00 95.38 73 VAL A CA 1
ATOM 601 C C . VAL A 1 73 ? 5.949 0.596 -0.366 1.00 95.38 73 VAL A C 1
ATOM 603 O O . VAL A 1 73 ? 6.605 -0.317 0.138 1.00 95.38 73 VAL A O 1
ATOM 606 N N . SER A 1 74 ? 5.791 0.721 -1.684 1.00 95.12 74 SER A N 1
ATOM 607 C CA . SER A 1 74 ? 6.432 -0.172 -2.644 1.00 95.12 74 SER A CA 1
ATOM 608 C C . SER A 1 74 ? 7.821 0.342 -3.004 1.00 95.12 74 SER A C 1
ATOM 610 O O . SER A 1 74 ? 7.976 1.427 -3.573 1.00 95.12 74 SER A O 1
ATOM 612 N N . PHE A 1 75 ? 8.833 -0.479 -2.720 1.00 95.31 75 PHE A N 1
ATOM 613 C CA . PHE A 1 75 ? 10.223 -0.212 -3.093 1.00 95.31 75 PHE A CA 1
ATOM 614 C C . PHE A 1 75 ? 10.646 -0.881 -4.408 1.00 95.31 75 PHE A C 1
ATOM 616 O O . PHE A 1 75 ? 11.814 -0.803 -4.798 1.00 95.31 75 PHE A O 1
ATOM 623 N N . ALA A 1 76 ? 9.715 -1.526 -5.116 1.00 95.06 76 ALA A N 1
ATOM 624 C CA . ALA A 1 76 ? 10.001 -2.196 -6.378 1.00 95.06 76 ALA A CA 1
ATOM 625 C C . ALA A 1 76 ? 10.452 -1.186 -7.448 1.00 95.06 76 ALA A C 1
ATOM 627 O O . ALA A 1 76 ? 9.747 -0.227 -7.762 1.00 95.06 76 ALA A O 1
ATOM 628 N N . HIS A 1 77 ? 11.635 -1.401 -8.027 1.00 95.56 77 HIS A N 1
ATOM 629 C CA . HIS A 1 77 ? 12.219 -0.500 -9.017 1.00 95.56 77 HIS A CA 1
ATOM 630 C C . HIS A 1 77 ? 12.734 -1.264 -10.233 1.00 95.56 77 HIS A C 1
ATOM 632 O O . HIS A 1 77 ? 13.621 -2.112 -10.127 1.00 95.56 77 HIS A O 1
ATOM 638 N N . ALA A 1 78 ? 12.222 -0.911 -11.405 1.00 96.06 78 ALA A N 1
ATOM 639 C CA . ALA A 1 78 ? 12.708 -1.392 -12.686 1.00 96.06 78 ALA A CA 1
ATOM 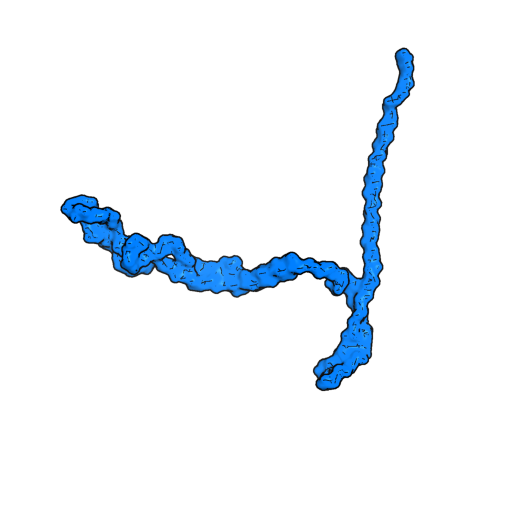640 C C . ALA A 1 78 ? 13.585 -0.331 -13.365 1.00 96.06 78 ALA A C 1
ATOM 642 O O . ALA A 1 78 ? 13.194 0.834 -13.479 1.00 96.06 78 ALA A O 1
ATOM 643 N N . LYS A 1 79 ? 14.756 -0.751 -13.863 1.00 95.88 79 LYS A N 1
ATOM 644 C CA . LYS A 1 79 ? 15.662 0.127 -14.613 1.00 95.88 79 LYS A CA 1
ATOM 645 C C . LYS A 1 79 ? 15.107 0.401 -16.006 1.00 95.88 79 LYS A C 1
ATOM 647 O O . LYS A 1 79 ? 14.872 -0.519 -16.794 1.00 95.88 79 LYS A O 1
ATOM 652 N N . THR A 1 80 ? 14.965 1.675 -16.333 1.00 96.50 80 THR A N 1
ATOM 653 C CA . THR A 1 80 ? 14.658 2.140 -17.687 1.00 96.50 80 THR A CA 1
ATOM 654 C C . THR A 1 80 ? 15.877 1.993 -18.598 1.00 96.50 80 THR A C 1
ATOM 656 O O . THR A 1 80 ? 17.016 1.843 -18.149 1.00 96.50 80 THR A O 1
ATOM 659 N N . ARG A 1 81 ? 15.673 2.099 -19.917 1.00 94.31 81 ARG A N 1
ATOM 660 C CA . ARG A 1 81 ? 16.766 2.039 -20.913 1.00 94.31 81 ARG A CA 1
ATOM 661 C C . ARG A 1 81 ? 17.888 3.066 -20.683 1.00 94.31 81 ARG A C 1
ATOM 663 O O . ARG A 1 81 ? 18.996 2.878 -21.185 1.00 94.31 81 ARG A O 1
ATOM 670 N N . ASN A 1 82 ? 17.599 4.149 -19.960 1.00 93.62 82 ASN A N 1
ATOM 671 C CA . ASN A 1 82 ? 18.562 5.203 -19.647 1.00 93.62 82 ASN A CA 1
ATOM 672 C C . ASN A 1 82 ? 19.430 4.837 -18.433 1.00 93.62 82 ASN A C 1
ATOM 674 O O . ASN A 1 82 ? 20.613 5.164 -18.419 1.00 93.62 82 ASN A O 1
ATOM 678 N N . GLU A 1 83 ? 18.864 4.102 -17.473 1.00 95.50 83 GLU A N 1
ATOM 679 C CA . GLU A 1 83 ? 19.514 3.693 -16.217 1.00 95.50 83 GLU A CA 1
ATOM 680 C C . GLU A 1 83 ? 20.327 2.395 -16.353 1.00 95.50 83 GLU A C 1
ATOM 682 O O . GLU A 1 83 ? 21.252 2.144 -15.579 1.00 95.50 83 GLU A O 1
ATOM 687 N N . VAL A 1 84 ? 20.006 1.543 -17.332 1.00 96.00 84 VAL A N 1
ATOM 688 C CA . VAL A 1 84 ? 20.835 0.372 -17.680 1.00 96.00 84 VAL A CA 1
ATOM 689 C C . VAL A 1 84 ? 22.216 0.848 -18.157 1.00 96.00 84 VAL A C 1
ATOM 691 O O . VAL A 1 84 ? 22.299 1.860 -18.833 1.00 96.00 84 VAL A O 1
ATOM 694 N N . ARG A 1 85 ? 23.315 0.149 -17.838 1.00 94.75 85 ARG A N 1
ATOM 695 C CA . ARG A 1 85 ? 24.703 0.534 -18.210 1.00 94.75 85 ARG A CA 1
ATOM 696 C C . ARG A 1 85 ? 25.011 0.274 -19.707 1.00 94.75 85 ARG A C 1
ATOM 698 O O . ARG A 1 85 ? 24.348 -0.530 -20.349 1.00 94.75 85 ARG A O 1
ATOM 705 N N . GLY A 1 86 ? 26.000 0.949 -20.319 1.00 93.88 86 GLY A N 1
ATOM 706 C CA . GLY A 1 86 ? 26.453 0.698 -21.718 1.00 93.88 86 GLY A CA 1
ATOM 707 C C . GLY A 1 86 ? 25.792 1.529 -22.845 1.00 93.88 86 GLY A C 1
ATOM 708 O O . GLY A 1 86 ? 25.676 2.733 -22.720 1.00 93.88 86 GLY A O 1
ATOM 709 N N . GLY A 1 87 ? 25.377 0.943 -23.969 1.00 90.19 87 GLY A N 1
ATOM 710 C CA . GLY A 1 87 ? 24.322 1.478 -24.862 1.00 90.19 87 GLY A CA 1
ATOM 711 C C . GLY A 1 87 ? 24.407 2.855 -25.541 1.00 90.19 87 GLY A C 1
ATOM 712 O O . GLY A 1 87 ? 23.430 3.203 -26.208 1.00 90.19 87 GLY A O 1
ATOM 713 N N . GLY A 1 88 ? 25.493 3.620 -25.402 1.00 89.62 88 GLY A N 1
ATOM 714 C CA . GLY A 1 88 ? 25.631 4.961 -25.999 1.00 89.62 88 GLY A CA 1
ATOM 715 C C . GLY A 1 88 ? 25.992 4.966 -27.490 1.00 89.62 88 GLY A C 1
ATOM 716 O O . GLY A 1 88 ? 25.710 5.930 -28.194 1.00 89.62 88 GLY A O 1
ATOM 717 N N . ARG A 1 89 ? 26.573 3.874 -27.999 1.00 93.44 89 ARG A N 1
ATOM 718 C CA . ARG A 1 89 ? 26.925 3.721 -29.416 1.00 93.44 89 ARG A CA 1
ATOM 719 C C . ARG A 1 89 ? 25.818 2.988 -30.169 1.00 93.44 89 ARG A C 1
ATOM 721 O O . ARG A 1 89 ? 25.329 1.952 -29.715 1.00 93.44 89 ARG A O 1
ATOM 728 N N . LYS A 1 90 ? 25.470 3.496 -31.354 1.00 94.50 90 LYS A N 1
ATOM 729 C CA . LYS A 1 90 ? 24.552 2.817 -32.272 1.00 94.50 90 LYS A CA 1
ATOM 730 C C . LYS A 1 90 ? 25.139 1.454 -32.689 1.00 94.50 90 LYS A C 1
ATOM 732 O O . LYS A 1 90 ? 26.293 1.431 -33.117 1.00 94.50 90 LYS A O 1
ATOM 737 N N . PRO A 1 91 ? 24.381 0.342 -32.607 1.00 94.50 91 PRO A N 1
ATOM 738 C CA . PRO A 1 91 ? 24.911 -0.996 -32.893 1.00 94.50 91 PRO A CA 1
ATOM 739 C C . PRO A 1 91 ? 25.448 -1.166 -34.321 1.00 94.50 91 PRO A C 1
ATOM 741 O O . PRO A 1 91 ? 26.464 -1.822 -34.527 1.00 94.50 91 PRO A O 1
ATOM 744 N N . TRP A 1 92 ? 24.773 -0.563 -35.302 1.00 95.81 92 TRP A N 1
ATOM 745 C CA . TRP A 1 92 ? 25.167 -0.578 -36.711 1.00 95.81 92 TRP A CA 1
ATOM 746 C C . TRP A 1 92 ? 24.629 0.639 -37.482 1.00 95.81 92 TRP A C 1
ATOM 748 O O . TRP A 1 92 ? 23.675 1.284 -37.026 1.00 95.81 92 TRP A O 1
ATOM 758 N N . PRO A 1 93 ? 25.213 0.978 -38.652 1.00 95.44 93 PRO A N 1
ATOM 759 C CA . PRO A 1 93 ? 24.683 2.025 -39.520 1.00 95.44 93 PRO A CA 1
ATOM 760 C C . PRO A 1 93 ? 23.243 1.733 -39.962 1.00 95.44 93 PRO A C 1
ATOM 762 O O . PRO A 1 93 ? 22.791 0.595 -40.014 1.00 95.44 93 PRO A O 1
ATOM 765 N N . GLN A 1 94 ? 22.501 2.794 -40.288 1.00 95.12 94 GLN A N 1
ATOM 766 C CA . GLN A 1 94 ? 21.063 2.714 -40.583 1.00 95.12 94 GLN A CA 1
ATOM 767 C C . GLN A 1 94 ? 20.723 1.851 -41.813 1.00 95.12 94 GLN A C 1
ATOM 769 O O . GLN A 1 94 ? 19.595 1.368 -41.929 1.00 95.12 94 GLN A O 1
ATOM 774 N N . LYS A 1 95 ? 21.668 1.711 -42.747 1.00 94.69 95 LYS A N 1
ATOM 775 C CA . LYS A 1 95 ? 21.526 1.030 -44.040 1.00 94.69 95 LYS A CA 1
ATOM 776 C C . LYS A 1 95 ? 22.807 0.234 -44.341 1.00 94.69 95 LYS A C 1
ATOM 778 O O . LYS A 1 95 ? 23.831 0.470 -43.706 1.00 94.69 95 LYS A O 1
ATOM 783 N N . GLY A 1 96 ? 22.732 -0.699 -45.292 1.00 95.50 96 GLY A N 1
ATOM 784 C CA . GLY A 1 96 ? 23.874 -1.477 -45.800 1.00 95.50 96 GLY A CA 1
ATOM 785 C C . GLY A 1 96 ? 24.026 -2.889 -45.220 1.00 95.50 96 GLY A C 1
ATOM 786 O O . GLY A 1 96 ? 24.547 -3.759 -45.899 1.00 95.50 96 GLY A O 1
ATOM 787 N N . LEU A 1 97 ? 23.519 -3.155 -44.010 1.00 93.94 97 LEU A N 1
ATOM 788 C CA . LEU A 1 97 ? 23.696 -4.450 -43.322 1.00 93.94 97 LEU A CA 1
ATOM 789 C C . LEU A 1 97 ? 22.536 -5.448 -43.475 1.00 93.94 97 LEU A C 1
ATOM 791 O O . LEU A 1 97 ? 22.634 -6.556 -42.963 1.00 93.94 97 LEU A O 1
ATOM 795 N N . GLY A 1 98 ? 21.410 -5.057 -44.082 1.00 95.19 98 GLY A N 1
ATOM 796 C CA . GLY A 1 98 ? 20.221 -5.919 -44.215 1.00 95.19 98 GLY A CA 1
ATOM 797 C C . GLY A 1 98 ? 19.531 -6.312 -42.895 1.00 95.19 98 GLY A C 1
ATOM 798 O O . GLY A 1 98 ? 18.576 -7.079 -42.909 1.00 95.19 98 GLY A O 1
ATOM 799 N N . LYS A 1 99 ? 19.988 -5.792 -41.747 1.00 95.31 99 LYS A N 1
ATOM 800 C CA . LYS A 1 99 ? 19.419 -6.058 -40.415 1.00 95.31 99 LYS A CA 1
ATOM 801 C C . LYS A 1 99 ? 18.312 -5.067 -40.043 1.00 95.31 99 LYS A C 1
ATOM 803 O O . LYS A 1 99 ? 18.253 -3.953 -40.568 1.00 95.31 99 LYS A O 1
ATOM 808 N N . ALA A 1 100 ? 17.484 -5.445 -39.063 1.00 95.12 100 ALA A N 1
ATOM 809 C CA . ALA A 1 100 ? 16.504 -4.554 -38.438 1.00 95.12 100 ALA A CA 1
ATOM 810 C C . ALA A 1 100 ? 17.163 -3.276 -37.880 1.00 95.12 100 ALA A C 1
ATOM 812 O O . ALA A 1 100 ? 18.343 -3.256 -37.529 1.00 95.12 100 ALA A O 1
ATOM 813 N N . ARG A 1 101 ? 16.411 -2.176 -37.802 1.00 95.38 101 ARG A N 1
ATOM 814 C CA . ARG A 1 101 ? 16.943 -0.871 -37.379 1.00 95.38 101 ARG A CA 1
ATOM 815 C C . ARG A 1 101 ? 16.927 -0.751 -35.858 1.00 95.38 101 ARG A C 1
ATOM 817 O O . ARG A 1 101 ? 15.863 -0.789 -35.251 1.00 95.38 101 ARG A O 1
ATOM 824 N N . HIS A 1 102 ? 18.089 -0.508 -35.253 1.00 95.75 102 HIS A N 1
ATOM 825 C CA . HIS A 1 102 ? 18.194 -0.260 -33.815 1.00 95.75 102 HIS A CA 1
ATOM 826 C C . HIS A 1 102 ? 19.028 0.981 -33.494 1.00 95.75 102 HIS A C 1
ATOM 828 O O . HIS A 1 102 ? 20.046 1.259 -34.128 1.00 95.75 102 HIS A O 1
ATOM 834 N N . GLY A 1 103 ? 18.571 1.733 -32.490 1.00 94.06 103 GLY A N 1
ATOM 835 C CA . GLY A 1 103 ? 19.256 2.927 -31.990 1.00 94.06 103 GLY A CA 1
ATOM 836 C C . GLY A 1 103 ? 20.193 2.652 -30.812 1.00 94.06 103 GLY A C 1
ATOM 837 O O . GLY A 1 103 ? 21.217 3.307 -30.686 1.00 94.06 103 GLY A O 1
ATOM 838 N N . SER A 1 104 ? 19.867 1.676 -29.961 1.00 94.81 104 SER A N 1
ATOM 839 C CA . SER A 1 104 ? 20.659 1.311 -28.781 1.00 94.81 104 SER A CA 1
ATOM 840 C C . SER A 1 104 ? 20.400 -0.144 -28.399 1.00 94.81 104 SER A C 1
ATOM 842 O O . SER A 1 104 ? 19.268 -0.613 -28.522 1.00 94.81 104 SER A O 1
ATOM 844 N N . ILE A 1 105 ? 21.423 -0.823 -27.876 1.00 95.50 105 ILE A N 1
ATOM 845 C CA . ILE A 1 105 ? 21.307 -2.180 -27.313 1.00 95.50 105 ILE A CA 1
ATOM 846 C C . ILE A 1 105 ? 20.520 -2.225 -25.993 1.00 95.50 105 ILE A C 1
ATOM 848 O O . ILE A 1 105 ? 20.162 -3.301 -25.541 1.00 95.50 105 ILE A O 1
ATOM 852 N N . ARG A 1 106 ? 20.246 -1.075 -25.357 1.00 96.12 106 ARG A N 1
ATOM 853 C CA . ARG A 1 106 ? 19.486 -1.007 -24.091 1.00 96.12 106 ARG A CA 1
ATOM 854 C C . ARG A 1 106 ? 17.972 -0.894 -24.292 1.00 96.12 106 ARG A C 1
ATOM 856 O O . ARG A 1 106 ? 17.239 -0.675 -23.330 1.00 96.12 106 ARG A O 1
ATOM 863 N N . SER A 1 107 ? 17.498 -0.925 -25.536 1.00 94.38 107 SER A N 1
ATOM 864 C CA . SER A 1 107 ? 16.063 -0.846 -25.819 1.00 94.38 107 SER A CA 1
ATOM 865 C C . SER A 1 107 ? 15.332 -2.052 -25.205 1.00 94.38 107 SER A C 1
ATOM 867 O O . SER A 1 107 ? 15.910 -3.134 -25.197 1.00 94.38 107 SER A O 1
ATOM 869 N N . PRO A 1 108 ? 14.073 -1.904 -24.748 1.00 96.25 108 PRO A N 1
ATOM 870 C CA . PRO A 1 108 ? 13.289 -3.011 -24.184 1.00 96.25 108 PRO A CA 1
ATOM 871 C C . PRO A 1 108 ? 13.121 -4.222 -25.112 1.00 96.25 108 PRO A C 1
ATOM 873 O O . PRO A 1 108 ? 12.835 -5.317 -24.651 1.00 96.25 108 PRO A O 1
ATOM 876 N N . LEU A 1 109 ? 13.312 -4.030 -26.423 1.00 95.06 109 LEU A N 1
ATOM 877 C CA . LEU A 1 109 ? 13.291 -5.105 -27.420 1.00 95.06 109 LEU A CA 1
ATOM 878 C C . LEU A 1 109 ? 14.503 -6.045 -27.315 1.00 95.06 109 LEU A C 1
ATOM 880 O O . LEU A 1 109 ? 14.465 -7.166 -27.813 1.00 95.06 109 LEU A O 1
ATOM 884 N N . TRP A 1 110 ? 15.601 -5.578 -26.720 1.00 94.62 110 TRP A N 1
ATOM 885 C CA . TRP A 1 110 ? 16.837 -6.336 -26.572 1.00 94.62 110 TRP A CA 1
ATOM 886 C C . TRP A 1 110 ? 16.858 -7.102 -25.251 1.00 94.62 110 TRP A C 1
ATOM 888 O O . TRP A 1 110 ? 16.402 -6.613 -24.217 1.00 94.62 110 TRP A O 1
ATOM 898 N N . ARG A 1 111 ? 17.474 -8.290 -25.256 1.00 94.69 111 ARG A N 1
ATOM 899 C CA . ARG A 1 111 ? 17.757 -9.026 -24.016 1.00 94.69 111 ARG A CA 1
ATOM 900 C C . ARG A 1 111 ? 18.710 -8.213 -23.139 1.00 94.69 111 ARG A C 1
ATOM 902 O O . ARG A 1 111 ? 19.730 -7.731 -23.623 1.00 94.69 111 ARG A O 1
ATOM 909 N N . GLY A 1 112 ? 18.370 -8.060 -21.860 1.00 92.81 112 GLY A N 1
ATOM 910 C CA . GLY A 1 112 ? 19.118 -7.204 -20.930 1.00 92.81 112 GLY A CA 1
ATOM 911 C C . GLY A 1 112 ? 18.928 -5.699 -21.165 1.00 92.81 112 GLY A C 1
ATOM 912 O O . GLY A 1 112 ? 19.634 -4.894 -20.557 1.00 92.81 112 GLY A O 1
ATOM 913 N N . GLY A 1 113 ? 17.994 -5.309 -22.040 1.00 94.88 113 GLY A N 1
ATOM 914 C CA . GLY A 1 113 ? 17.545 -3.930 -22.182 1.00 94.88 113 GLY A CA 1
ATOM 915 C C . GLY A 1 113 ? 16.748 -3.443 -20.969 1.00 94.88 113 GLY A C 1
ATOM 916 O O . GLY A 1 113 ? 16.420 -4.205 -20.062 1.00 94.88 113 GLY A O 1
ATOM 917 N N . GLY A 1 114 ? 16.445 -2.146 -20.941 1.00 96.50 114 GLY A N 1
ATOM 918 C CA . GLY A 1 114 ? 15.609 -1.575 -19.886 1.00 96.50 114 GLY A CA 1
ATOM 919 C C . GLY A 1 114 ? 14.143 -1.985 -20.015 1.00 96.50 114 GLY A C 1
ATOM 920 O O . GLY A 1 114 ? 13.674 -2.299 -21.106 1.00 96.50 114 GLY A O 1
ATOM 921 N N . ILE A 1 115 ? 13.402 -1.924 -18.913 1.00 96.94 115 ILE A N 1
ATOM 922 C CA . ILE A 1 115 ? 11.961 -2.205 -18.893 1.00 96.94 115 ILE A CA 1
ATOM 923 C C . ILE A 1 115 ? 11.202 -0.948 -19.349 1.00 96.94 115 ILE A C 1
ATOM 925 O O . ILE A 1 115 ? 11.517 0.157 -18.907 1.00 96.94 115 ILE A O 1
ATOM 929 N N . ALA A 1 116 ? 10.227 -1.107 -20.254 1.00 95.25 116 ALA A N 1
ATOM 930 C CA . ALA A 1 116 ? 9.444 0.010 -20.795 1.00 95.25 116 ALA A CA 1
ATOM 931 C C . ALA A 1 116 ? 8.456 0.584 -19.764 1.00 95.25 116 ALA A C 1
ATOM 933 O O . ALA A 1 116 ? 8.508 1.770 -19.455 1.00 95.25 116 ALA A O 1
ATOM 934 N N . HIS A 1 117 ? 7.598 -0.275 -19.205 1.00 94.69 117 HIS A N 1
ATOM 935 C CA . HIS A 1 117 ? 6.595 0.077 -18.198 1.00 94.69 117 HIS A CA 1
ATOM 936 C C . HIS A 1 117 ? 6.778 -0.818 -16.975 1.00 94.69 117 HIS A C 1
ATOM 938 O O . HIS A 1 117 ? 6.145 -1.860 -16.846 1.00 94.69 117 HIS A O 1
ATOM 944 N N . GLY A 1 118 ? 7.722 -0.442 -16.118 1.00 93.81 118 GLY A N 1
ATOM 945 C CA . GLY A 1 118 ? 8.006 -1.149 -14.873 1.00 93.81 118 GLY A CA 1
ATOM 946 C C . GLY A 1 118 ? 7.737 -0.270 -13.655 1.00 93.81 118 GLY A C 1
ATOM 947 O O . GLY A 1 118 ? 7.588 0.946 -13.800 1.00 93.81 118 GLY A O 1
ATOM 948 N N . PRO A 1 119 ? 7.698 -0.862 -12.452 1.00 94.94 119 PRO A N 1
ATOM 949 C CA . PRO A 1 119 ? 7.490 -0.112 -11.222 1.00 94.94 119 PRO A CA 1
ATOM 950 C C . PRO A 1 119 ? 8.621 0.903 -10.991 1.00 94.94 119 PRO A C 1
ATOM 952 O O . PRO A 1 119 ? 9.794 0.634 -11.278 1.00 94.94 119 PRO A O 1
ATOM 955 N N . ARG A 1 120 ? 8.260 2.086 -10.482 1.00 92.44 120 ARG A N 1
ATOM 956 C CA . ARG A 1 120 ? 9.171 3.210 -10.229 1.00 92.44 120 ARG A CA 1
ATOM 957 C C . ARG A 1 120 ? 9.176 3.553 -8.741 1.00 92.44 120 ARG A C 1
ATOM 959 O O . ARG A 1 120 ? 8.332 4.292 -8.261 1.00 92.44 120 ARG A O 1
ATOM 966 N N . SER A 1 121 ? 10.144 2.994 -8.025 1.00 90.06 121 SER A N 1
ATOM 967 C CA . SER A 1 121 ? 10.319 3.213 -6.584 1.00 90.06 121 SER A CA 1
ATOM 968 C C . SER A 1 121 ? 10.860 4.609 -6.228 1.00 90.06 121 SER A C 1
ATOM 970 O O . SER A 1 121 ? 11.690 5.117 -6.995 1.00 90.06 121 SER A O 1
ATOM 972 N N . PRO A 1 122 ? 10.502 5.157 -5.046 1.00 90.69 122 PRO A N 1
ATOM 973 C CA . PRO A 1 122 ? 9.465 4.648 -4.138 1.00 90.69 122 PRO A CA 1
ATOM 974 C C . PRO A 1 122 ? 8.067 5.113 -4.570 1.00 90.69 122 PRO A C 1
ATOM 976 O O . PRO A 1 122 ? 7.884 6.267 -4.952 1.00 90.69 122 PRO A O 1
ATOM 979 N N . THR A 1 123 ? 7.074 4.221 -4.506 1.00 89.62 123 THR A N 1
ATOM 980 C CA . THR A 1 123 ? 5.657 4.569 -4.726 1.00 89.62 123 THR A CA 1
ATOM 981 C C . THR A 1 123 ? 4.853 4.256 -3.469 1.00 89.62 123 THR A C 1
ATOM 983 O O . THR A 1 123 ? 4.821 3.106 -3.023 1.00 89.62 123 THR A O 1
ATOM 986 N N . THR A 1 124 ? 4.199 5.271 -2.912 1.00 88.12 124 THR A N 1
ATOM 987 C CA . THR A 1 124 ? 3.175 5.106 -1.870 1.00 88.12 124 THR A CA 1
ATOM 988 C C . THR A 1 124 ? 1.830 4.806 -2.532 1.00 88.12 124 THR A C 1
ATOM 990 O O . THR A 1 124 ? 1.576 5.296 -3.635 1.00 88.12 124 THR A O 1
ATOM 993 N N . HIS A 1 125 ? 1.011 3.967 -1.898 1.00 77.50 125 HIS A N 1
ATOM 994 C CA . HIS A 1 125 ? -0.330 3.621 -2.382 1.00 77.50 125 HIS A CA 1
ATOM 995 C C . HIS A 1 125 ? -1.401 4.664 -2.057 1.00 77.50 125 HIS A C 1
ATOM 997 O O . HIS A 1 125 ? -1.197 5.458 -1.113 1.00 77.50 125 HIS A O 1
#

Foldseek 3Di:
DDDDDPDPPDPPPPPPPPDPPQDDWDKDFDWDPPDPDTDGPDIDTDRCVVVVDDDDVVVVVVVVVCVVQQPDWDFWAWFAQVRQPDWPDAPDDQDDPPDDGDRTCQPPVHDSHTDDDTDHPGDRD

pLDDT: mean 87.22, std 14.66, range [43.03, 97.75]

InterPro domains:
  IPR002136 Large ribosomal subunit protein uL4 [PF00573] (45-121)
  IPR013005 Large ribosomal subunit protein uL4-like [PTHR10746] (10-125)
  IPR023574 Large ribosomal subunit protein uL4 domain superfamily [G3DSA:3.40.1370.10] (9-125)
  IPR023574 Large ribosomal subunit protein uL4 domain superfamily [SSF52166] (34-123)

Radius of gyration: 36.39 Å; chains: 1; bounding box: 97×53×85 Å

Sequence (125 aa):
SSSGQCRALTQQQQQVIELPEVRPPRAVWIENLDTVEERKLGIRELSNEVFGATPRIDIVHQNVEWQRKYRYVSFAHAKTRNEVRGGGRKPWPQKGLGKARHGSIRSPLWRGGGIAHGPRSPTTH